Protein AF-A0A1F8PQZ3-F1 (afdb_monomer_lite)

Radius of gyration: 11.54 Å; chains: 1; bounding box: 30×23×28 Å

Foldseek 3Di:
DDPLLVQQDDDDLPDLRCLVVVLVVCVVPVVCLVVLLVQCVDPDLSSNQSSLVSLVVNCVVPVVSCVVPVVVSVVSQVPDPDVSSD

Structure (mmCIF, N/CA/C/O backbone):
data_AF-A0A1F8PQZ3-F1
#
_entry.id   AF-A0A1F8PQZ3-F1
#
loop_
_atom_site.group_PDB
_atom_site.id
_atom_site.type_symbol
_atom_site.label_atom_id
_atom_site.label_alt_id
_atom_site.label_comp_id
_atom_site.label_asym_id
_atom_site.label_entity_id
_atom_site.label_seq_id
_atom_site.pdbx_PDB_ins_code
_atom_site.Cartn_x
_atom_site.Cartn_y
_atom_site.Cartn_z
_atom_site.occupancy
_atom_site.B_iso_or_equiv
_atom_site.auth_seq_id
_atom_site.auth_comp_id
_atom_site.auth_asym_id
_atom_site.auth_atom_id
_atom_site.pdbx_PDB_model_num
ATOM 1 N N . MET A 1 1 ? -0.524 13.619 -6.380 1.00 59.06 1 MET A N 1
ATOM 2 C CA . MET A 1 1 ? 0.231 12.892 -5.337 1.00 59.06 1 MET A CA 1
ATOM 3 C C . MET A 1 1 ? -0.362 13.251 -3.995 1.00 59.06 1 MET A C 1
ATOM 5 O O . MET A 1 1 ? -0.278 14.419 -3.617 1.00 59.06 1 MET A O 1
ATOM 9 N N . SER A 1 2 ? -0.977 12.276 -3.328 1.00 78.88 2 SER A N 1
ATOM 10 C CA . SER A 1 2 ? -1.453 12.425 -1.953 1.00 78.88 2 SER A CA 1
ATOM 11 C C . SER A 1 2 ? -0.279 12.495 -0.963 1.00 78.88 2 SER A C 1
ATOM 13 O O . SER A 1 2 ? 0.879 12.285 -1.348 1.00 78.88 2 SER A O 1
ATOM 15 N N . ASN A 1 3 ? -0.550 12.812 0.305 1.00 89.69 3 ASN A N 1
ATOM 16 C CA . ASN A 1 3 ? 0.494 12.827 1.332 1.00 89.69 3 ASN A CA 1
ATOM 17 C C . ASN A 1 3 ? 1.036 11.414 1.599 1.00 89.69 3 ASN A C 1
ATOM 19 O O . ASN A 1 3 ? 2.253 11.256 1.693 1.00 89.69 3 ASN A O 1
ATOM 23 N N . ILE A 1 4 ? 0.170 10.393 1.603 1.00 94.44 4 ILE A N 1
ATOM 24 C CA . ILE A 1 4 ? 0.579 8.987 1.732 1.00 94.44 4 ILE A CA 1
ATOM 25 C C . ILE A 1 4 ? 1.497 8.570 0.579 1.00 94.44 4 ILE A C 1
ATOM 27 O O . ILE A 1 4 ? 2.585 8.053 0.815 1.00 94.44 4 ILE A O 1
ATOM 31 N N . SER A 1 5 ? 1.132 8.887 -0.668 1.00 92.62 5 SER A N 1
ATOM 32 C CA . SER A 1 5 ? 1.961 8.558 -1.837 1.00 92.62 5 SER A CA 1
ATOM 33 C C . SER A 1 5 ? 3.369 9.165 -1.756 1.00 92.62 5 SER A C 1
ATOM 35 O O . SER A 1 5 ? 4.333 8.520 -2.158 1.00 92.62 5 SER A O 1
ATOM 37 N N . LYS A 1 6 ? 3.517 10.374 -1.196 1.00 95.31 6 LYS A N 1
ATOM 38 C CA . LYS A 1 6 ? 4.839 10.984 -0.980 1.00 95.31 6 LYS A CA 1
ATOM 39 C C . LYS A 1 6 ? 5.644 10.245 0.086 1.00 95.31 6 LYS A C 1
ATOM 41 O O . LYS A 1 6 ? 6.824 9.999 -0.137 1.00 95.31 6 LYS A O 1
ATOM 46 N N . MET A 1 7 ? 5.019 9.870 1.204 1.00 96.44 7 MET A N 1
ATOM 47 C CA . MET A 1 7 ? 5.679 9.102 2.271 1.00 96.44 7 MET A CA 1
ATOM 48 C C . MET A 1 7 ? 6.158 7.731 1.779 1.00 96.44 7 MET A C 1
ATOM 50 O O . MET A 1 7 ? 7.216 7.263 2.185 1.00 96.44 7 MET A O 1
ATOM 54 N N . LEU A 1 8 ? 5.398 7.101 0.882 1.00 97.00 8 LEU A N 1
ATOM 55 C CA . LEU A 1 8 ? 5.734 5.793 0.320 1.00 97.00 8 LEU A CA 1
ATOM 56 C C . LEU A 1 8 ? 6.727 5.864 -0.851 1.00 97.00 8 LEU A C 1
ATOM 58 O O . LEU A 1 8 ? 7.259 4.832 -1.250 1.00 97.00 8 LEU A O 1
ATOM 62 N N . SER A 1 9 ? 7.003 7.045 -1.403 1.00 95.62 9 SER A N 1
ATOM 63 C CA . SER A 1 9 ? 7.890 7.201 -2.564 1.00 95.62 9 SER A CA 1
ATOM 64 C C . SER A 1 9 ? 9.384 7.112 -2.224 1.00 95.62 9 SER A C 1
ATOM 66 O O . SER A 1 9 ? 9.793 7.226 -1.068 1.00 95.62 9 SER A O 1
ATOM 68 N N . GLY A 1 10 ? 10.213 6.948 -3.259 1.00 93.62 10 GLY A N 1
ATOM 69 C CA . GLY A 1 10 ? 11.672 7.035 -3.169 1.00 93.62 10 GLY A CA 1
ATOM 70 C C . GLY A 1 10 ? 12.368 5.820 -2.543 1.00 93.62 10 GLY A C 1
ATOM 71 O O . GLY A 1 10 ? 11.763 4.956 -1.908 1.00 93.62 10 GLY A O 1
ATOM 72 N N . GLY A 1 11 ? 13.690 5.762 -2.702 1.00 92.06 11 GLY A N 1
ATOM 73 C CA . GLY A 1 11 ? 14.496 4.626 -2.251 1.00 92.06 11 GLY A CA 1
ATOM 74 C C . GLY A 1 11 ? 14.356 3.394 -3.152 1.00 92.06 11 GLY A C 1
ATOM 75 O O . GLY A 1 11 ? 14.015 3.507 -4.324 1.00 92.06 11 GLY A O 1
ATOM 76 N N . ASP A 1 12 ? 14.672 2.226 -2.596 1.00 91.75 12 ASP A N 1
ATOM 77 C CA . ASP A 1 12 ? 14.633 0.926 -3.278 1.00 91.75 12 ASP A CA 1
ATOM 78 C C . ASP A 1 12 ? 13.358 0.172 -2.870 1.00 91.75 12 ASP A C 1
ATOM 80 O O . ASP A 1 12 ? 12.985 0.182 -1.695 1.00 91.75 12 ASP A O 1
ATOM 84 N N . LEU A 1 13 ? 12.695 -0.487 -3.824 1.00 90.62 13 LEU A N 1
ATOM 85 C CA . LEU A 1 13 ? 11.451 -1.231 -3.588 1.00 90.62 13 LEU A CA 1
ATOM 86 C C . LEU A 1 13 ? 11.630 -2.413 -2.610 1.00 90.62 13 LEU A C 1
ATOM 88 O O . LEU A 1 13 ? 10.658 -2.868 -2.023 1.00 90.62 13 LEU A O 1
ATOM 92 N N . ARG A 1 14 ? 12.861 -2.886 -2.375 1.00 90.81 14 ARG A N 1
ATOM 93 C CA . ARG A 1 14 ? 13.167 -3.932 -1.381 1.00 90.81 14 ARG A CA 1
ATOM 94 C C . ARG A 1 14 ? 13.275 -3.406 0.051 1.00 90.81 14 ARG A C 1
ATOM 96 O O . ARG A 1 14 ? 13.540 -4.195 0.953 1.00 90.81 14 ARG A O 1
ATOM 103 N N . SER A 1 15 ? 13.159 -2.095 0.267 1.00 93.06 15 SER A N 1
ATOM 104 C CA . SER A 1 15 ? 13.128 -1.517 1.609 1.00 93.06 15 SER A CA 1
ATOM 105 C C . SER A 1 15 ? 11.717 -1.108 2.008 1.00 93.06 15 SER A C 1
ATOM 107 O O . SER A 1 15 ? 10.944 -0.587 1.198 1.00 93.06 15 SER A O 1
ATOM 109 N N . ASP A 1 16 ? 11.434 -1.231 3.301 1.00 90.62 16 ASP A N 1
ATOM 110 C CA . ASP A 1 16 ? 10.164 -0.813 3.898 1.00 90.62 16 ASP A CA 1
ATOM 111 C C . ASP A 1 16 ? 9.880 0.689 3.708 1.00 90.62 16 ASP A C 1
ATOM 113 O O . ASP A 1 16 ? 8.728 1.118 3.755 1.00 90.62 16 ASP A O 1
ATOM 117 N N . GLY A 1 17 ? 10.911 1.520 3.500 1.00 94.50 17 GLY A N 1
ATOM 118 C CA . GLY A 1 17 ? 10.763 2.977 3.457 1.00 94.50 17 GLY A CA 1
ATOM 119 C C . GLY A 1 17 ? 10.035 3.492 4.700 1.00 94.50 17 GLY A C 1
ATOM 120 O O . GLY A 1 17 ? 10.449 3.196 5.818 1.00 94.50 17 GLY A O 1
ATOM 121 N N . MET A 1 18 ? 8.945 4.239 4.496 1.00 96.69 18 MET A N 1
ATOM 122 C CA . MET A 1 18 ? 8.062 4.712 5.573 1.00 96.69 18 MET A CA 1
ATOM 123 C C . MET A 1 18 ? 6.786 3.865 5.746 1.00 96.69 18 MET A C 1
ATOM 125 O O . MET A 1 18 ? 5.797 4.348 6.300 1.00 96.69 18 MET A O 1
ATOM 129 N N . ALA A 1 19 ? 6.743 2.623 5.247 1.00 97.06 19 ALA A N 1
ATOM 130 C CA . ALA A 1 19 ? 5.534 1.794 5.304 1.00 97.06 19 ALA A CA 1
ATOM 131 C C . ALA A 1 19 ? 5.031 1.602 6.746 1.00 97.06 19 ALA A C 1
ATOM 133 O O . ALA A 1 19 ? 3.840 1.738 7.017 1.00 97.06 19 ALA A O 1
ATOM 134 N N . ASN A 1 20 ? 5.932 1.375 7.706 1.00 97.44 20 ASN A N 1
ATOM 135 C CA . ASN A 1 20 ? 5.554 1.164 9.107 1.00 97.44 20 ASN A CA 1
ATOM 136 C C . ASN A 1 20 ? 4.996 2.442 9.765 1.00 97.44 20 ASN A C 1
ATOM 138 O O . ASN A 1 20 ? 4.100 2.365 10.606 1.00 97.44 20 ASN A O 1
ATOM 142 N N . GLU A 1 21 ? 5.491 3.622 9.388 1.00 97.81 21 GLU A N 1
ATOM 143 C CA . GLU A 1 21 ? 4.950 4.926 9.790 1.00 97.81 21 GLU A CA 1
ATOM 144 C C . GLU A 1 21 ? 3.539 5.112 9.237 1.00 97.81 21 GLU A C 1
ATOM 146 O O . GLU A 1 21 ? 2.638 5.524 9.968 1.00 97.81 21 GLU A O 1
ATOM 151 N N . VAL A 1 22 ? 3.340 4.769 7.963 1.00 97.94 22 VAL A N 1
ATOM 152 C CA . VAL A 1 22 ? 2.035 4.869 7.309 1.00 97.94 22 VAL A CA 1
ATOM 153 C C . VAL A 1 22 ? 1.028 3.900 7.933 1.00 97.94 22 VAL A C 1
ATOM 155 O O . VAL A 1 22 ? -0.105 4.305 8.176 1.00 97.94 22 VAL A O 1
ATOM 158 N N . VAL A 1 23 ? 1.424 2.675 8.302 1.00 98.12 23 VAL A N 1
ATOM 159 C CA . VAL A 1 23 ? 0.554 1.749 9.057 1.00 98.12 23 VAL A CA 1
ATOM 160 C C . VAL A 1 23 ? 0.046 2.403 10.345 1.00 98.12 23 VAL A C 1
ATOM 162 O O . VAL A 1 23 ? -1.150 2.350 10.626 1.00 98.12 23 VAL A O 1
ATOM 165 N N . ARG A 1 24 ? 0.926 3.048 11.126 1.00 97.56 24 ARG A N 1
ATOM 166 C CA . ARG A 1 24 ? 0.521 3.743 12.363 1.00 97.56 24 ARG A CA 1
ATOM 167 C C . ARG A 1 24 ? -0.445 4.890 12.069 1.00 97.56 24 ARG A C 1
ATOM 169 O O . ARG A 1 24 ? -1.495 4.972 12.697 1.00 97.56 24 ARG A O 1
ATOM 176 N N . LEU A 1 25 ? -0.131 5.707 11.065 1.00 97.50 25 LEU A N 1
ATOM 177 C CA . LEU A 1 25 ? -0.962 6.837 10.652 1.00 97.50 25 LEU A CA 1
ATOM 178 C C . LEU A 1 25 ? -2.373 6.403 10.221 1.00 97.50 25 LEU A C 1
ATOM 180 O O . LEU A 1 25 ? -3.353 7.046 10.590 1.00 97.50 25 LEU A O 1
ATOM 184 N N . VAL A 1 26 ? -2.485 5.307 9.468 1.00 96.94 26 VAL A N 1
ATOM 185 C CA . VAL A 1 26 ? -3.771 4.776 8.991 1.00 96.94 26 VAL A CA 1
ATOM 186 C C . VAL A 1 26 ? -4.548 4.101 10.121 1.00 96.94 26 VAL A C 1
ATOM 188 O O . VAL A 1 26 ? -5.767 4.219 10.167 1.00 96.94 26 VAL A O 1
ATOM 191 N N . ARG A 1 27 ? -3.878 3.462 11.089 1.00 95.50 27 ARG A N 1
ATOM 192 C CA . ARG A 1 27 ? -4.546 2.963 12.306 1.00 95.50 27 ARG A CA 1
ATOM 193 C C . ARG A 1 27 ? -5.176 4.093 13.120 1.00 95.50 27 ARG A C 1
ATOM 195 O O . ARG A 1 27 ? -6.266 3.917 13.651 1.00 95.50 27 ARG A O 1
ATOM 202 N N . GLU A 1 28 ? -4.519 5.248 13.187 1.00 96.56 28 GLU A N 1
ATOM 203 C CA . GLU A 1 28 ? -5.070 6.451 13.823 1.00 96.56 28 GLU A CA 1
ATOM 204 C C . GLU A 1 28 ? -6.163 7.121 12.970 1.00 96.56 28 GLU A C 1
ATOM 206 O O . GLU A 1 28 ? -7.030 7.808 13.505 1.00 96.56 28 GLU A O 1
ATOM 211 N N . ASN A 1 29 ? -6.143 6.910 11.649 1.00 96.25 29 ASN A N 1
ATOM 212 C CA . ASN A 1 29 ? -7.024 7.561 10.680 1.00 96.25 29 ASN A CA 1
ATOM 213 C C . ASN A 1 29 ? -7.503 6.567 9.597 1.00 96.25 29 ASN A C 1
ATOM 215 O O . ASN A 1 29 ? -7.032 6.633 8.456 1.00 96.25 29 ASN A O 1
ATOM 219 N N . PRO A 1 30 ? -8.453 5.656 9.898 1.00 94.50 30 PRO A N 1
ATOM 220 C CA . PRO A 1 30 ? -8.803 4.549 8.994 1.00 94.50 30 PRO A CA 1
ATOM 221 C C . PRO A 1 30 ? -9.318 4.970 7.611 1.00 94.50 30 PRO A C 1
ATOM 223 O O . PRO A 1 30 ? -9.198 4.222 6.647 1.00 94.50 30 PRO A O 1
ATOM 226 N N . PHE A 1 31 ? -9.840 6.191 7.464 1.00 94.00 31 PHE A N 1
ATOM 227 C CA . PHE A 1 31 ? -10.275 6.722 6.166 1.00 94.00 31 PHE A CA 1
ATOM 228 C C . PHE A 1 31 ? -9.130 6.863 5.145 1.00 94.00 31 PHE A C 1
ATOM 230 O O . PHE A 1 31 ? -9.386 6.910 3.942 1.00 94.00 31 PHE A O 1
ATOM 237 N N . LEU A 1 32 ? -7.873 6.897 5.605 1.00 96.25 32 LEU A N 1
ATOM 238 C CA . LEU A 1 32 ? -6.684 6.945 4.750 1.00 96.25 32 LEU A CA 1
ATOM 239 C C . LEU A 1 32 ? -6.417 5.626 4.010 1.00 96.25 32 LEU A C 1
ATOM 241 O O . LEU A 1 32 ? -5.599 5.611 3.093 1.00 96.25 32 LEU A O 1
ATOM 245 N N . VAL A 1 33 ? -7.117 4.533 4.346 1.00 96.62 33 VAL A N 1
ATOM 246 C CA . VAL A 1 33 ? -7.028 3.266 3.597 1.00 96.62 33 VAL A CA 1
ATOM 247 C C . VAL A 1 33 ? -7.335 3.472 2.111 1.00 96.62 33 VAL A C 1
ATOM 249 O O . VAL A 1 33 ? -6.660 2.894 1.263 1.00 96.62 33 VAL A O 1
ATOM 252 N N . ASN A 1 34 ? -8.269 4.366 1.775 1.00 95.31 34 ASN A N 1
ATOM 253 C CA . ASN A 1 34 ? -8.599 4.675 0.382 1.00 95.31 34 ASN A CA 1
ATOM 254 C C . ASN A 1 34 ? -7.400 5.236 -0.402 1.00 95.31 34 ASN A C 1
ATOM 256 O O . ASN A 1 34 ? -7.244 4.929 -1.582 1.00 95.31 34 ASN A O 1
ATOM 260 N N . GLU A 1 35 ? -6.516 6.004 0.247 1.00 96.88 35 GLU A N 1
ATOM 261 C CA . GLU A 1 35 ? -5.299 6.511 -0.402 1.00 96.88 35 GLU A CA 1
ATOM 262 C C . GLU A 1 35 ? -4.288 5.395 -0.697 1.00 96.88 3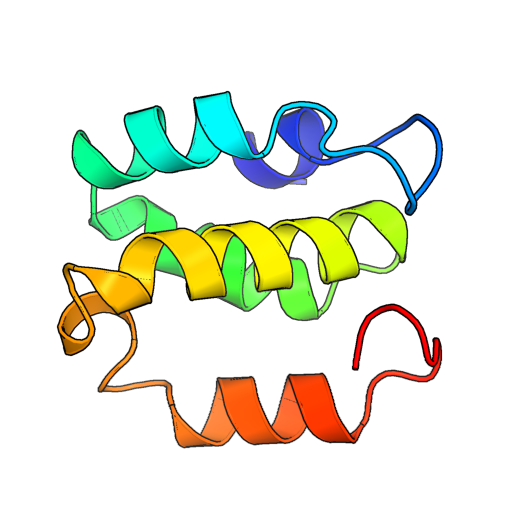5 GLU A C 1
ATOM 264 O O . GLU A 1 35 ? -3.538 5.487 -1.668 1.00 96.88 35 GLU A O 1
ATOM 269 N N . LEU A 1 36 ? -4.260 4.332 0.115 1.00 97.38 36 LEU A N 1
ATOM 270 C CA . LEU A 1 36 ? -3.416 3.160 -0.141 1.00 97.38 36 LEU A CA 1
ATOM 271 C C . LEU A 1 36 ? -3.936 2.353 -1.328 1.00 97.38 36 LEU A C 1
ATOM 273 O O . LEU A 1 36 ? -3.153 1.935 -2.178 1.00 97.38 36 LEU A O 1
ATOM 277 N N . ILE A 1 37 ? -5.256 2.173 -1.415 1.00 96.69 37 ILE A N 1
ATOM 278 C CA . ILE A 1 37 ? -5.892 1.483 -2.542 1.00 96.69 37 ILE A CA 1
ATOM 279 C C . ILE A 1 37 ? -5.641 2.264 -3.840 1.00 96.69 37 ILE A C 1
ATOM 281 O O . ILE A 1 37 ? -5.240 1.674 -4.842 1.00 96.69 37 ILE A O 1
ATOM 285 N N . GLU A 1 38 ? -5.769 3.596 -3.822 1.00 96.25 38 GLU A N 1
ATOM 286 C CA . GLU A 1 38 ? -5.369 4.442 -4.958 1.00 96.25 38 GLU A CA 1
ATOM 287 C C . GLU A 1 38 ? -3.869 4.284 -5.275 1.00 96.25 38 GLU A C 1
ATOM 289 O O . GLU A 1 38 ? -3.480 4.158 -6.442 1.00 96.25 38 GLU A O 1
ATOM 294 N N . GLY A 1 39 ? -3.026 4.221 -4.239 1.00 96.88 39 GLY A N 1
ATOM 295 C CA . GLY A 1 39 ? -1.579 4.029 -4.333 1.00 96.88 39 GLY A CA 1
ATOM 296 C C . GLY A 1 39 ? -1.158 2.758 -5.074 1.00 96.88 39 GLY A C 1
ATOM 297 O O . GLY A 1 39 ? -0.139 2.779 -5.765 1.00 96.88 39 GLY A O 1
ATOM 298 N N . MET A 1 40 ? -1.976 1.700 -5.053 1.00 97.06 40 MET A N 1
ATOM 299 C CA . MET A 1 40 ? -1.755 0.480 -5.845 1.00 97.06 40 MET A CA 1
ATOM 300 C C . MET A 1 40 ? -1.846 0.701 -7.365 1.00 97.06 40 MET A C 1
ATOM 302 O O . MET A 1 40 ? -1.483 -0.180 -8.135 1.00 97.06 40 MET A O 1
ATOM 306 N N . THR A 1 41 ? -2.298 1.871 -7.826 1.00 96.44 41 THR A N 1
ATOM 307 C CA . THR A 1 41 ? -2.344 2.244 -9.254 1.00 96.44 41 THR A CA 1
ATOM 308 C C . THR A 1 41 ? -1.300 3.298 -9.638 1.00 96.44 41 THR A C 1
ATOM 310 O O . THR A 1 41 ? -1.284 3.795 -10.768 1.00 96.44 41 THR A O 1
ATOM 313 N N . ALA A 1 42 ? -0.408 3.658 -8.709 1.00 96.38 42 ALA A N 1
ATOM 314 C CA . ALA A 1 42 ? 0.600 4.685 -8.928 1.00 96.38 42 ALA A CA 1
ATOM 315 C C . ALA A 1 42 ? 1.558 4.334 -10.080 1.00 96.38 42 ALA A C 1
ATOM 317 O O . ALA A 1 42 ? 1.910 3.180 -10.310 1.00 96.38 42 ALA A O 1
ATOM 318 N N . LYS A 1 43 ? 2.055 5.353 -10.792 1.00 95.31 43 LYS A N 1
ATOM 319 C CA . LYS A 1 43 ? 3.076 5.149 -11.839 1.00 95.31 43 LYS A CA 1
ATOM 320 C C . LYS A 1 43 ? 4.390 4.601 -11.272 1.00 95.31 43 LYS A C 1
ATOM 322 O O . LYS A 1 43 ? 5.058 3.818 -11.937 1.00 95.31 43 LYS A O 1
ATOM 327 N N . ASP A 1 44 ? 4.733 5.032 -10.064 1.00 95.94 44 ASP A N 1
ATOM 328 C CA . ASP A 1 44 ? 5.920 4.616 -9.322 1.00 95.94 44 ASP A CA 1
ATOM 329 C C . ASP A 1 44 ? 5.692 3.220 -8.720 1.00 95.94 44 ASP A C 1
ATOM 331 O O . ASP A 1 44 ? 4.747 3.012 -7.956 1.00 95.94 44 ASP A O 1
ATOM 335 N N . ASP A 1 45 ? 6.531 2.262 -9.102 1.00 96.94 45 ASP A N 1
ATOM 336 C CA . ASP A 1 45 ? 6.481 0.880 -8.628 1.00 96.94 45 ASP A CA 1
ATOM 337 C C . ASP A 1 45 ? 6.802 0.755 -7.138 1.00 96.94 45 ASP A C 1
ATOM 339 O O . ASP A 1 45 ? 6.176 -0.060 -6.460 1.00 96.94 45 ASP A O 1
ATOM 343 N N . VAL A 1 46 ? 7.675 1.615 -6.602 1.00 97.12 46 VAL A N 1
ATOM 344 C CA . VAL A 1 46 ? 7.949 1.707 -5.160 1.00 97.12 46 VAL A CA 1
ATOM 345 C C . VAL A 1 46 ? 6.677 2.064 -4.396 1.00 97.12 46 VAL A C 1
ATOM 347 O O . VAL A 1 46 ? 6.358 1.439 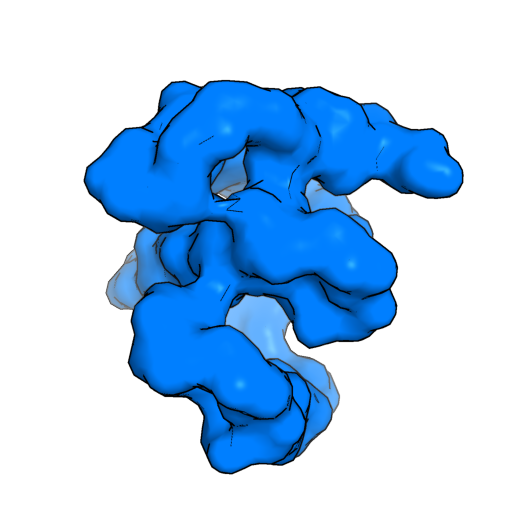-3.384 1.00 97.12 46 VAL A O 1
ATOM 350 N N . VAL A 1 47 ? 5.917 3.041 -4.901 1.00 97.38 47 VAL A N 1
ATOM 351 C CA . VAL A 1 47 ? 4.659 3.465 -4.271 1.00 97.38 47 VAL A CA 1
ATOM 352 C C . VAL A 1 47 ? 3.618 2.351 -4.332 1.00 97.38 47 VAL A C 1
ATOM 354 O O . VAL A 1 47 ? 2.965 2.105 -3.319 1.00 97.38 47 VAL A O 1
ATOM 357 N N . ARG A 1 48 ? 3.474 1.650 -5.467 1.00 97.56 48 ARG A N 1
ATOM 358 C CA . ARG A 1 48 ? 2.523 0.529 -5.577 1.00 97.56 48 ARG A CA 1
ATOM 359 C C . ARG A 1 48 ? 2.866 -0.598 -4.608 1.00 97.56 48 ARG A C 1
ATOM 361 O O . ARG A 1 48 ? 2.014 -0.987 -3.812 1.00 97.56 48 ARG A O 1
ATOM 368 N N . GLY A 1 49 ? 4.118 -1.059 -4.619 1.00 96.81 49 GLY A N 1
ATOM 369 C CA . GLY A 1 49 ? 4.576 -2.150 -3.757 1.00 96.81 49 GLY A CA 1
ATOM 370 C C . GLY A 1 49 ? 4.452 -1.827 -2.274 1.00 96.81 49 GLY A C 1
ATOM 371 O O . GLY A 1 49 ? 3.921 -2.628 -1.512 1.00 96.81 49 GLY A O 1
ATOM 372 N N . ARG A 1 50 ? 4.836 -0.616 -1.856 1.00 97.75 50 ARG A N 1
ATOM 373 C CA . ARG A 1 50 ? 4.664 -0.217 -0.454 1.00 97.75 50 ARG A CA 1
ATOM 374 C C . ARG A 1 50 ? 3.207 0.032 -0.073 1.00 97.75 50 ARG A C 1
ATOM 376 O O . ARG A 1 50 ? 2.852 -0.172 1.080 1.00 97.75 50 ARG A O 1
ATOM 383 N N . SER A 1 51 ? 2.348 0.438 -1.007 1.00 97.56 51 SER A N 1
ATOM 384 C CA . SER A 1 51 ? 0.905 0.520 -0.737 1.00 97.56 51 SER A CA 1
ATOM 385 C C . SER A 1 51 ? 0.325 -0.870 -0.466 1.00 97.56 51 SER A C 1
ATOM 387 O O . SER A 1 51 ? -0.416 -1.036 0.501 1.00 97.56 51 SER A O 1
ATOM 389 N N . ALA A 1 52 ? 0.722 -1.874 -1.257 1.00 97.00 52 ALA A N 1
ATOM 390 C CA . ALA A 1 52 ? 0.347 -3.269 -1.036 1.00 97.00 52 ALA A CA 1
ATOM 391 C C . ALA A 1 52 ? 0.873 -3.806 0.312 1.00 97.00 52 ALA A C 1
ATOM 393 O O . ALA A 1 52 ? 0.100 -4.371 1.080 1.00 97.00 52 ALA A O 1
ATOM 394 N N . ASP A 1 53 ? 2.143 -3.548 0.646 1.00 97.25 53 ASP A N 1
ATOM 395 C CA . ASP A 1 53 ? 2.760 -3.927 1.931 1.00 97.25 53 ASP A CA 1
ATOM 396 C C . ASP A 1 53 ? 2.025 -3.314 3.140 1.00 97.25 53 ASP A C 1
ATOM 398 O O . ASP A 1 53 ? 1.697 -3.997 4.112 1.00 97.25 53 ASP A O 1
ATOM 402 N N . VAL A 1 54 ? 1.686 -2.022 3.078 1.00 97.81 54 VAL A N 1
ATOM 403 C CA . VAL A 1 54 ? 0.903 -1.371 4.139 1.00 97.81 54 VAL A CA 1
ATOM 404 C C . VAL A 1 54 ? -0.487 -2.004 4.268 1.00 97.81 54 VAL A C 1
ATOM 406 O O . VAL A 1 54 ? -0.935 -2.245 5.391 1.00 97.81 54 VAL A O 1
ATOM 409 N N . LEU A 1 55 ? -1.172 -2.287 3.153 1.00 97.56 55 LEU A N 1
ATOM 410 C CA . LEU A 1 55 ? -2.485 -2.941 3.171 1.00 97.56 55 LEU A CA 1
ATOM 411 C C . LEU A 1 55 ? -2.404 -4.347 3.782 1.00 97.56 55 LEU A C 1
ATOM 413 O O . LEU A 1 55 ? -3.232 -4.683 4.629 1.00 97.56 55 LEU A O 1
ATOM 417 N N . GLU A 1 56 ? -1.389 -5.142 3.441 1.00 96.56 56 GLU A N 1
ATOM 418 C CA . GLU A 1 56 ? -1.144 -6.457 4.050 1.00 96.56 56 GLU A CA 1
ATOM 419 C C . GLU A 1 56 ? -0.961 -6.344 5.575 1.00 96.56 56 GLU A C 1
ATOM 421 O O . GLU A 1 56 ? -1.615 -7.044 6.354 1.00 96.56 56 GLU A O 1
ATOM 426 N N . LYS A 1 57 ? -0.124 -5.401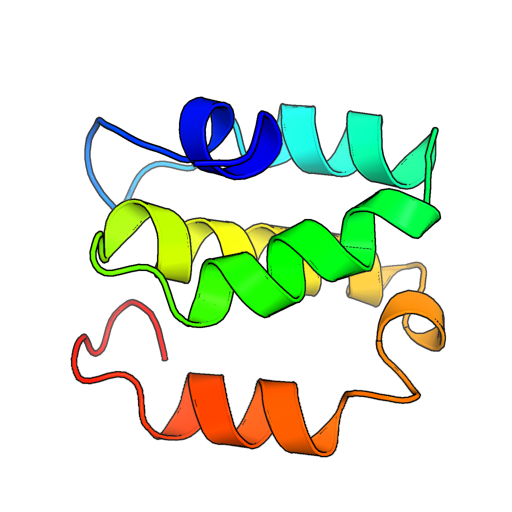 6.027 1.00 97.44 57 LYS A N 1
ATOM 427 C CA . LYS A 1 57 ? 0.140 -5.163 7.457 1.00 97.44 57 LYS A CA 1
ATOM 428 C C . LYS A 1 57 ? -1.099 -4.702 8.225 1.00 97.44 57 LYS A C 1
ATOM 430 O O . LYS A 1 57 ? -1.282 -5.095 9.377 1.00 97.44 57 LYS A O 1
ATOM 435 N N . LEU A 1 58 ? -1.935 -3.855 7.626 1.00 96.88 58 LEU A N 1
ATOM 436 C CA . LEU A 1 58 ? -3.180 -3.389 8.242 1.00 96.88 58 LEU A CA 1
ATOM 437 C C . LEU A 1 58 ? -4.200 -4.523 8.365 1.00 96.88 58 LEU A C 1
ATOM 439 O O . LEU A 1 58 ? -4.779 -4.722 9.432 1.00 96.88 58 LEU A O 1
ATOM 443 N N . THR A 1 59 ? -4.385 -5.280 7.287 1.00 95.81 59 THR A N 1
ATOM 444 C CA . THR A 1 59 ? -5.445 -6.292 7.174 1.00 95.81 59 THR A CA 1
ATOM 445 C C . THR A 1 59 ? -5.177 -7.562 7.970 1.00 95.81 59 THR A C 1
ATOM 447 O O . THR A 1 59 ? -6.111 -8.316 8.230 1.00 95.81 59 THR A O 1
ATOM 450 N N . ARG A 1 60 ? -3.938 -7.774 8.433 1.00 95.94 60 ARG A N 1
ATOM 451 C CA . ARG A 1 60 ? -3.599 -8.851 9.375 1.00 95.94 60 ARG A CA 1
ATOM 452 C C . ARG A 1 60 ? -4.387 -8.765 10.685 1.00 95.94 60 ARG A C 1
ATOM 454 O O . ARG A 1 60 ? -4.794 -9.800 11.204 1.00 95.94 60 ARG A O 1
ATOM 461 N N . ASP A 1 61 ? -4.600 -7.547 11.183 1.00 94.56 61 ASP A N 1
ATOM 462 C CA . ASP A 1 61 ? -5.339 -7.290 12.427 1.00 94.56 61 ASP A CA 1
ATOM 463 C C . ASP A 1 61 ? -6.745 -6.717 12.160 1.00 94.56 61 ASP A C 1
ATOM 465 O O . ASP A 1 61 ? -7.646 -6.914 12.972 1.00 94.56 61 ASP A O 1
ATOM 469 N N . HIS A 1 62 ? -6.933 -6.029 11.025 1.00 95.00 62 HIS A N 1
ATOM 470 C CA . HIS A 1 62 ? -8.166 -5.325 10.650 1.00 95.00 62 HIS A CA 1
ATOM 471 C C . HIS A 1 62 ? -8.595 -5.629 9.201 1.00 95.00 62 HIS A C 1
ATOM 473 O O . HIS A 1 62 ? -8.525 -4.750 8.332 1.00 95.00 62 HIS A O 1
ATOM 479 N N . PRO A 1 63 ? -9.007 -6.870 8.879 1.00 95.62 63 PRO A N 1
ATOM 480 C CA . PRO A 1 63 ? -9.427 -7.238 7.523 1.00 95.62 63 PRO A CA 1
ATOM 481 C C . PRO A 1 63 ? -10.639 -6.430 7.027 1.00 95.62 63 PRO A C 1
ATOM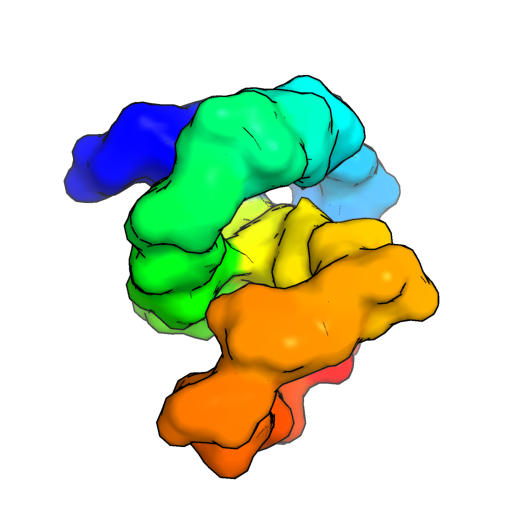 483 O O . PRO A 1 63 ? -10.805 -6.234 5.822 1.00 95.62 63 PRO A O 1
ATOM 486 N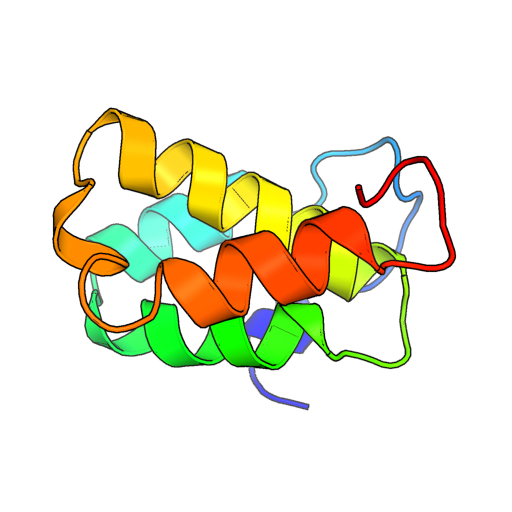 N . GLU A 1 64 ? -11.463 -5.909 7.940 1.00 95.62 64 GLU A N 1
ATOM 487 C CA . GLU A 1 64 ? -12.616 -5.060 7.639 1.00 95.62 64 GLU A CA 1
ATOM 488 C C . GLU A 1 64 ? -12.249 -3.773 6.883 1.00 95.62 64 GLU A C 1
ATOM 490 O O . GLU A 1 64 ? -13.090 -3.229 6.172 1.00 95.62 64 GLU A O 1
ATOM 495 N N . TYR A 1 65 ? -10.995 -3.311 6.966 1.00 95.50 65 TYR A N 1
ATOM 496 C CA . TYR A 1 65 ? -10.539 -2.086 6.297 1.00 95.50 65 TYR A CA 1
ATOM 497 C C . TYR A 1 65 ? -10.586 -2.164 4.773 1.00 95.50 65 TYR A C 1
ATOM 499 O O . TYR A 1 65 ? -10.693 -1.131 4.119 1.00 95.50 65 TYR A O 1
ATOM 507 N N . VAL A 1 66 ? -10.517 -3.367 4.201 1.00 95.12 66 VAL A N 1
ATOM 508 C CA . VAL A 1 66 ? -10.474 -3.557 2.744 1.00 95.12 66 VAL A CA 1
ATOM 509 C C . VAL A 1 66 ? -11.647 -4.363 2.205 1.00 95.12 66 VAL A C 1
ATOM 511 O O . VAL A 1 66 ? -11.699 -4.642 1.011 1.00 95.12 66 VAL A O 1
ATOM 514 N N . GLN A 1 67 ? -12.590 -4.764 3.061 1.00 93.88 67 GLN A N 1
ATOM 515 C CA . GLN A 1 67 ? -13.606 -5.753 2.704 1.00 93.88 67 GLN A CA 1
ATOM 516 C C . GLN A 1 67 ? -14.461 -5.330 1.499 1.00 93.88 67 GLN A C 1
ATOM 518 O O . GLN A 1 67 ? -14.806 -6.178 0.679 1.00 93.88 67 GLN A O 1
ATOM 523 N N . SER A 1 68 ? -14.775 -4.037 1.363 1.00 94.50 68 SER A N 1
ATOM 524 C CA . SER A 1 68 ? -15.553 -3.516 0.230 1.00 94.50 68 SER A CA 1
ATOM 525 C C . SER A 1 68 ? -14.779 -3.486 -1.090 1.00 94.50 68 SER A C 1
ATOM 527 O O . SER A 1 68 ? -15.396 -3.522 -2.147 1.00 94.50 68 SER A O 1
ATOM 529 N N . GLU A 1 69 ? -13.446 -3.448 -1.034 1.00 95.81 69 GLU A N 1
ATOM 530 C CA . GLU A 1 69 ? -12.557 -3.279 -2.193 1.00 95.81 69 GLU A CA 1
ATOM 531 C C . GLU A 1 69 ? -11.690 -4.522 -2.459 1.00 95.81 69 GLU A C 1
ATOM 533 O O . GLU A 1 69 ? -10.757 -4.480 -3.262 1.00 95.81 69 GLU A O 1
ATOM 538 N N . LEU A 1 70 ? -11.974 -5.645 -1.793 1.00 95.38 70 LEU A N 1
ATOM 539 C CA . LEU A 1 70 ? -11.119 -6.833 -1.823 1.00 95.38 70 LEU A CA 1
ATOM 540 C C . LEU A 1 70 ? -10.896 -7.363 -3.250 1.00 95.38 70 LEU A C 1
ATOM 542 O O . LEU A 1 70 ? -9.761 -7.646 -3.632 1.00 95.38 70 LEU A O 1
ATOM 546 N N . ASP A 1 71 ? -11.956 -7.432 -4.059 1.00 97.56 71 ASP A N 1
ATOM 547 C CA . ASP A 1 71 ? -11.873 -7.876 -5.457 1.00 97.56 71 ASP A CA 1
ATOM 548 C C . ASP A 1 71 ? -10.983 -6.954 -6.303 1.00 97.56 71 ASP A C 1
ATOM 550 O O . ASP A 1 71 ? -10.222 -7.417 -7.159 1.00 97.56 71 ASP A O 1
ATOM 554 N N . LEU A 1 72 ? -11.050 -5.642 -6.053 1.00 96.31 72 LEU A N 1
ATOM 555 C CA . LEU A 1 72 ? -10.202 -4.658 -6.719 1.00 96.31 72 LEU A CA 1
ATOM 556 C C . LEU A 1 72 ? -8.737 -4.859 -6.325 1.00 96.31 72 LEU A C 1
ATOM 558 O O . LEU A 1 72 ? -7.883 -4.929 -7.206 1.00 96.31 72 LEU A O 1
ATOM 562 N N . ILE A 1 73 ? -8.448 -5.000 -5.031 1.00 96.44 73 ILE A N 1
ATOM 563 C CA . ILE A 1 73 ? -7.083 -5.186 -4.518 1.00 96.44 73 ILE A CA 1
ATOM 564 C C . ILE A 1 73 ? -6.459 -6.462 -5.083 1.00 96.44 73 ILE A C 1
ATOM 566 O O . ILE A 1 73 ? -5.345 -6.415 -5.605 1.00 96.44 73 ILE A O 1
ATOM 570 N N . ILE A 1 74 ? -7.188 -7.584 -5.059 1.00 95.88 74 ILE A N 1
ATOM 571 C CA . ILE A 1 74 ? -6.728 -8.854 -5.643 1.00 95.88 74 ILE A CA 1
ATOM 572 C C . ILE A 1 74 ? -6.439 -8.673 -7.134 1.00 95.88 74 ILE A C 1
ATOM 574 O O . ILE A 1 74 ? -5.396 -9.104 -7.628 1.00 95.88 74 ILE A O 1
ATOM 578 N N . ARG A 1 75 ? -7.338 -8.007 -7.868 1.00 97.44 75 ARG A N 1
ATOM 579 C CA . ARG A 1 75 ? -7.134 -7.742 -9.292 1.00 97.44 75 ARG A CA 1
ATOM 580 C C . ARG A 1 75 ? -5.890 -6.890 -9.537 1.00 97.44 75 ARG A C 1
ATOM 582 O O . ARG A 1 75 ? -5.157 -7.190 -10.475 1.00 97.44 75 ARG A O 1
ATOM 589 N N . LEU A 1 76 ? -5.656 -5.844 -8.750 1.00 96.69 76 LEU A N 1
ATOM 590 C CA . LEU A 1 76 ? -4.481 -4.984 -8.899 1.00 96.69 76 LEU A CA 1
ATOM 591 C C . LEU A 1 76 ? -3.192 -5.758 -8.604 1.00 96.69 76 LEU A C 1
ATOM 593 O O . LEU A 1 76 ? -2.291 -5.750 -9.439 1.00 96.69 76 LEU A O 1
ATOM 597 N N . ALA A 1 77 ? -3.152 -6.505 -7.497 1.00 94.31 77 ALA A N 1
ATOM 598 C CA . ALA A 1 77 ? -2.007 -7.330 -7.122 1.00 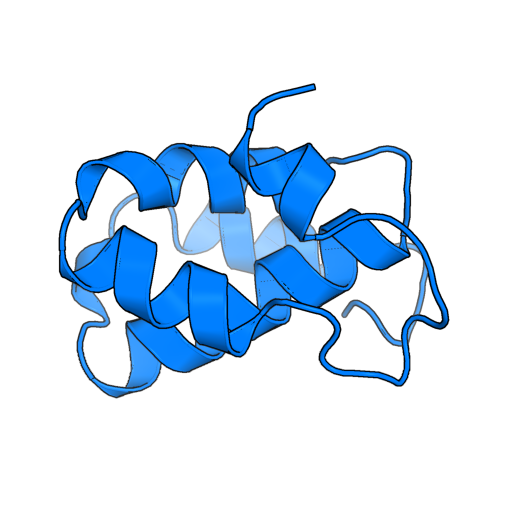94.31 77 ALA A CA 1
ATOM 599 C C . ALA A 1 77 ? -1.682 -8.387 -8.189 1.00 94.31 77 ALA A C 1
ATOM 601 O O . ALA A 1 77 ? -0.547 -8.496 -8.627 1.00 94.31 77 ALA A O 1
ATOM 602 N N . LEU A 1 78 ? -2.671 -9.120 -8.709 1.00 96.19 78 LEU A N 1
ATOM 603 C CA . LEU A 1 78 ? -2.412 -10.163 -9.713 1.00 96.19 78 LEU A CA 1
ATOM 604 C C . LEU A 1 78 ? -1.911 -9.619 -11.063 1.00 96.19 78 LEU A C 1
ATOM 606 O O . LEU A 1 78 ? -1.247 -10.349 -11.805 1.00 96.19 78 LEU A O 1
ATOM 610 N N . ASN A 1 79 ? -2.239 -8.368 -11.396 1.00 96.06 79 ASN A N 1
ATOM 611 C CA . ASN A 1 79 ? -1.955 -7.769 -12.702 1.00 96.06 79 ASN A CA 1
ATOM 612 C C . ASN A 1 79 ? -0.806 -6.746 -12.684 1.00 96.06 79 ASN A C 1
ATOM 614 O O . ASN A 1 79 ? -0.561 -6.124 -13.721 1.00 96.06 79 ASN A O 1
ATOM 618 N N . ASP A 1 80 ? -0.093 -6.561 -11.565 1.00 97.19 80 ASP A N 1
ATOM 619 C CA . ASP A 1 80 ? 1.040 -5.632 -11.550 1.00 97.19 80 ASP A CA 1
ATOM 620 C C . ASP A 1 80 ? 2.153 -6.109 -12.503 1.00 97.19 80 ASP A C 1
ATOM 622 O O . ASP A 1 80 ? 2.539 -7.284 -12.475 1.00 97.19 80 ASP A O 1
ATOM 626 N N . PRO A 1 81 ? 2.701 -5.232 -13.364 1.00 96.38 81 PRO A N 1
ATOM 627 C CA . PRO A 1 81 ? 3.778 -5.614 -14.273 1.00 96.38 81 PRO A CA 1
ATOM 628 C C . PRO A 1 81 ? 5.095 -5.940 -13.554 1.00 96.38 81 PRO A C 1
ATOM 630 O O . PRO A 1 81 ? 5.960 -6.582 -14.151 1.00 96.38 81 PRO A O 1
ATOM 633 N N . VAL A 1 82 ? 5.277 -5.499 -12.305 1.00 96.19 82 VAL A N 1
ATOM 634 C CA . VAL A 1 82 ? 6.491 -5.734 -11.520 1.00 96.19 82 VAL A CA 1
ATOM 635 C C . VAL A 1 82 ? 6.280 -6.952 -10.615 1.00 96.19 82 VAL A C 1
ATOM 637 O O . VAL A 1 82 ? 5.482 -6.887 -9.683 1.00 96.19 82 VAL A O 1
ATOM 640 N N . PRO A 1 83 ? 7.020 -8.064 -10.806 1.00 93.81 83 PRO A N 1
ATOM 641 C CA . PRO A 1 83 ? 6.829 -9.278 -10.011 1.00 93.81 83 PRO A CA 1
ATOM 642 C C . PRO A 1 83 ? 6.982 -9.106 -8.499 1.00 93.81 83 PRO A C 1
ATOM 644 O O . PRO A 1 83 ? 6.444 -9.920 -7.771 1.00 93.81 83 PRO A O 1
ATOM 647 N N . MET A 1 84 ? 7.716 -8.088 -8.045 1.00 91.31 84 MET A N 1
ATOM 648 C CA . MET A 1 84 ? 7.916 -7.787 -6.623 1.00 91.31 84 MET A CA 1
ATOM 649 C C . MET A 1 84 ? 6.744 -7.022 -5.986 1.00 91.31 84 MET A C 1
ATOM 651 O O . MET A 1 84 ? 6.694 -6.909 -4.769 1.00 91.31 84 MET A O 1
ATOM 655 N N . VAL A 1 85 ? 5.838 -6.466 -6.797 1.00 91.50 85 VAL A N 1
ATOM 656 C CA . VAL A 1 85 ? 4.624 -5.774 -6.330 1.00 91.50 85 VAL A CA 1
ATOM 657 C C . VAL A 1 85 ? 3.421 -6.724 -6.267 1.00 91.50 85 VAL A C 1
ATOM 659 O O . VAL A 1 85 ? 2.480 -6.457 -5.524 1.00 91.50 85 VAL A O 1
ATOM 662 N N . ARG A 1 86 ? 3.448 -7.809 -7.050 1.00 85.25 86 ARG A N 1
ATOM 663 C CA . ARG A 1 86 ? 2.416 -8.855 -7.048 1.00 85.25 86 ARG A CA 1
ATOM 664 C C . ARG A 1 86 ? 2.535 -9.761 -5.832 1.00 85.25 86 ARG A C 1
ATOM 666 O O . ARG A 1 86 ? 1.469 -10.142 -5.305 1.00 85.25 86 ARG A O 1
#

pLDDT: mean 94.96, std 4.82, range [59.06, 98.12]

Sequence (86 aa):
MSNISKMLSGGDLRSDGMANEVVRLVRENPFLVNELIEGMTAKDDVVRGRSADVLEKLTRDHPEYVQSELDLIIRLALNDPVPMVR

Secondary structure (DSSP, 8-state):
--HHHHHH-SS-TTS-TTHHHHHHHHHH-GGGHHHHHHHTT-SSHHHHHHHHHHHHHHHTT-GGGGGGGHHHHHHHHHH-SSTTT-